Protein AF-A0A366XUX8-F1 (afdb_monomer_lite)

Secondary structure (DSSP, 8-state):
-EEEEEETTEEEEEEEGGGT--S-STT-----TT-EEEETTEEEEEEEEE--SSTT--EEEEEEEE--

Foldseek 3Di:
DKEFEDAPNDTPDIDRCVVLDDPDDPDRDDLAQQDWDDDPNWIWGFHHFDPDPDPPPPYIYTHIDTPD

Structure (mmCIF, N/CA/C/O backbone):
data_AF-A0A366XUX8-F1
#
_entry.id   AF-A0A366XUX8-F1
#
loop_
_atom_site.group_PDB
_atom_site.id
_atom_site.type_symbol
_atom_site.label_atom_id
_atom_site.label_alt_id
_atom_site.label_comp_id
_atom_site.label_asym_id
_atom_site.label_entity_id
_atom_site.label_seq_id
_a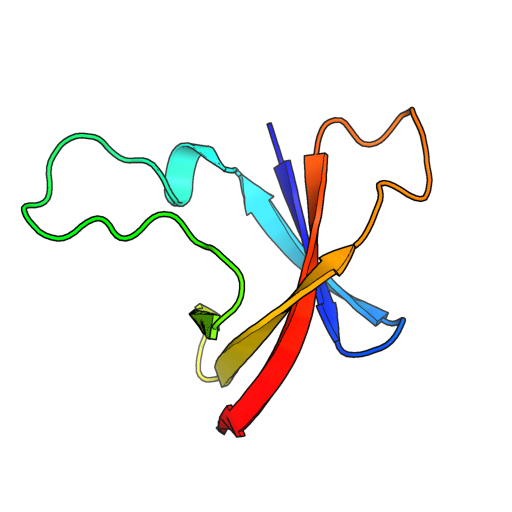tom_site.pdbx_PDB_ins_code
_atom_site.Cartn_x
_atom_site.Cartn_y
_atom_site.Cartn_z
_atom_site.occupancy
_atom_site.B_iso_or_equiv
_atom_site.auth_seq_id
_atom_site.auth_comp_id
_atom_site.auth_asym_id
_atom_site.auth_atom_id
_atom_site.pdbx_PDB_model_num
ATOM 1 N N . MET A 1 1 ? 3.849 3.098 -15.173 1.00 65.69 1 MET A N 1
ATOM 2 C CA . MET A 1 1 ? 4.628 2.280 -14.204 1.00 65.69 1 MET A CA 1
ATOM 3 C C . MET A 1 1 ? 3.649 1.716 -13.180 1.00 65.69 1 MET A C 1
ATOM 5 O O . MET A 1 1 ? 2.759 2.450 -12.772 1.00 65.69 1 MET A O 1
ATOM 9 N N . TYR A 1 2 ? 3.715 0.434 -12.806 1.00 71.56 2 TYR A N 1
ATOM 10 C CA . TYR A 1 2 ? 2.697 -0.175 -11.926 1.00 71.56 2 TYR A CA 1
ATOM 11 C C . TYR A 1 2 ? 3.142 -0.205 -10.453 1.00 71.56 2 TYR A C 1
ATOM 13 O O . TYR A 1 2 ? 4.324 -0.265 -10.146 1.00 71.56 2 TYR A O 1
ATOM 21 N N . LEU A 1 3 ? 2.204 -0.158 -9.514 1.00 76.12 3 LEU A N 1
ATOM 22 C CA . LEU A 1 3 ? 2.430 -0.352 -8.085 1.00 76.12 3 LEU A CA 1
ATOM 23 C C . LEU A 1 3 ? 1.751 -1.634 -7.652 1.00 76.12 3 LEU A C 1
ATOM 25 O O . LEU A 1 3 ? 0.535 -1.780 -7.773 1.00 76.12 3 LEU A O 1
ATOM 29 N N . TYR A 1 4 ? 2.551 -2.560 -7.151 1.00 81.56 4 TYR A N 1
ATOM 30 C CA . TYR A 1 4 ? 2.072 -3.842 -6.669 1.00 81.56 4 TYR A CA 1
ATOM 31 C C . TYR A 1 4 ? 1.873 -3.759 -5.163 1.00 81.56 4 TYR A C 1
ATOM 33 O O . TYR A 1 4 ? 2.760 -3.331 -4.425 1.00 81.56 4 TYR A O 1
ATOM 41 N N . LEU A 1 5 ? 0.692 -4.150 -4.711 1.00 81.81 5 LEU A N 1
ATOM 42 C C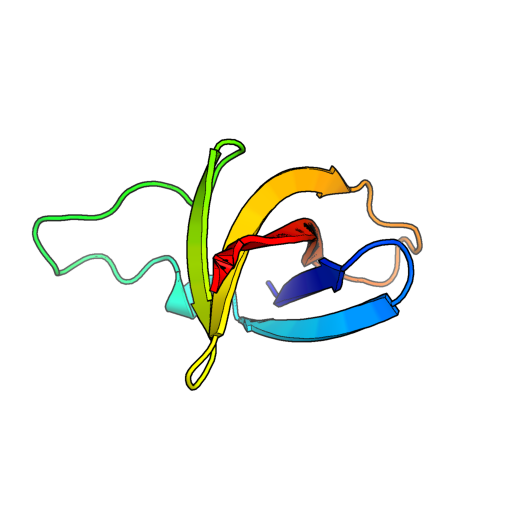A . LEU A 1 5 ? 0.272 -4.016 -3.325 1.00 81.81 5 LEU A CA 1
ATOM 43 C C . LEU A 1 5 ? 0.339 -5.380 -2.660 1.00 81.81 5 LEU A C 1
ATOM 45 O O . LEU A 1 5 ? -0.217 -6.346 -3.187 1.00 81.81 5 LEU A O 1
ATOM 49 N N . TYR A 1 6 ? 1.008 -5.447 -1.515 1.00 84.81 6 TYR A N 1
ATOM 50 C CA . TYR A 1 6 ? 1.221 -6.682 -0.776 1.00 84.81 6 TYR A CA 1
ATOM 51 C C . TYR A 1 6 ? 0.751 -6.543 0.661 1.00 84.81 6 TYR A C 1
ATOM 53 O O . TYR A 1 6 ? 1.099 -5.569 1.314 1.00 84.81 6 TYR A O 1
ATOM 61 N N . VAL A 1 7 ? 0.042 -7.542 1.175 1.00 82.88 7 VAL A N 1
ATOM 62 C CA . VAL A 1 7 ? -0.216 -7.695 2.613 1.00 82.88 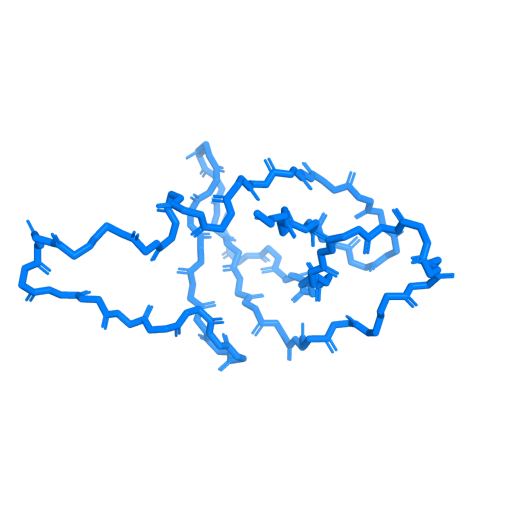7 VAL A CA 1
ATOM 63 C C . VAL A 1 7 ? 0.577 -8.911 3.078 1.00 82.88 7 VAL A C 1
ATOM 65 O O . VAL A 1 7 ? 0.360 -10.029 2.611 1.00 82.88 7 VAL A O 1
ATOM 68 N N . GLY A 1 8 ? 1.575 -8.690 3.937 1.00 82.75 8 GLY A N 1
ATOM 69 C CA . GLY A 1 8 ? 2.592 -9.707 4.211 1.00 82.75 8 GLY A CA 1
ATOM 70 C C . GLY A 1 8 ? 3.333 -10.114 2.928 1.00 82.75 8 GLY A C 1
ATOM 71 O O . GLY A 1 8 ? 3.983 -9.285 2.293 1.00 82.75 8 GLY A O 1
ATOM 72 N N . ASN A 1 9 ? 3.220 -11.387 2.536 1.00 83.50 9 ASN A N 1
ATOM 73 C CA . ASN A 1 9 ? 3.813 -11.920 1.300 1.00 83.50 9 ASN A CA 1
ATOM 74 C C . ASN A 1 9 ? 2.795 -12.113 0.162 1.00 83.50 9 ASN A C 1
ATOM 76 O O . ASN A 1 9 ? 3.176 -12.534 -0.928 1.00 83.50 9 ASN A O 1
ATOM 80 N N . GLU A 1 10 ? 1.517 -11.807 0.391 1.00 83.00 10 GLU A N 1
ATOM 81 C CA . GLU A 1 10 ? 0.457 -12.007 -0.594 1.00 83.00 10 GLU A CA 1
ATOM 82 C C . GLU A 1 10 ? 0.235 -10.740 -1.421 1.00 83.00 10 GLU A C 1
ATOM 84 O O . GLU A 1 10 ? 0.079 -9.650 -0.870 1.00 83.00 10 GLU A O 1
ATOM 89 N N . LYS A 1 11 ? 0.215 -10.876 -2.752 1.00 83.44 11 LYS A N 1
ATOM 90 C CA . LYS A 1 11 ? -0.126 -9.775 -3.657 1.00 83.44 11 LYS A CA 1
ATOM 91 C C . LYS A 1 11 ? -1.641 -9.585 -3.664 1.00 83.44 11 LYS A C 1
ATOM 93 O O . LYS A 1 11 ? -2.360 -10.416 -4.210 1.00 83.44 11 LYS A O 1
ATOM 98 N N . VAL A 1 12 ? -2.098 -8.452 -3.148 1.00 79.25 12 VAL A N 1
ATOM 99 C CA . VAL A 1 12 ? -3.526 -8.121 -3.029 1.00 79.25 12 VAL A CA 1
ATOM 100 C C . VAL A 1 12 ? -4.026 -7.183 -4.128 1.00 79.25 12 VAL A C 1
ATOM 102 O O . VAL A 1 12 ? -5.230 -7.044 -4.319 1.00 79.25 12 VAL A O 1
ATOM 105 N N . GLY A 1 13 ? -3.132 -6.536 -4.886 1.00 77.88 13 GLY A N 1
ATOM 106 C CA . GLY A 1 13 ? -3.562 -5.619 -5.940 1.00 77.88 13 GLY A CA 1
ATOM 107 C C . GLY A 1 13 ? -2.456 -5.083 -6.840 1.00 77.88 13 GLY A C 1
ATOM 108 O O . GLY A 1 13 ? -1.261 -5.265 -6.591 1.00 77.88 13 GLY A O 1
ATOM 109 N N . VAL A 1 14 ? -2.885 -4.416 -7.912 1.00 78.38 14 VAL A N 1
ATOM 110 C CA . VAL A 1 14 ? -2.036 -3.626 -8.809 1.00 78.38 14 VAL A CA 1
ATOM 111 C C . VAL A 1 14 ? -2.738 -2.308 -9.092 1.00 78.38 14 VAL A C 1
ATOM 113 O O . VAL A 1 14 ? -3.895 -2.307 -9.501 1.00 78.38 14 VAL A O 1
ATOM 116 N N . ILE A 1 15 ? -2.036 -1.197 -8.913 1.00 71.94 15 ILE A N 1
ATOM 117 C CA . ILE A 1 15 ? -2.505 0.137 -9.295 1.00 71.94 15 ILE A CA 1
ATOM 118 C C . ILE A 1 15 ? -1.531 0.689 -10.325 1.00 71.94 15 ILE A C 1
ATOM 120 O O . ILE A 1 15 ? -0.326 0.584 -10.137 1.00 71.94 15 ILE A O 1
ATOM 124 N N . ASN A 1 16 ? -2.005 1.284 -11.420 1.00 68.62 16 ASN A N 1
ATOM 125 C CA . ASN A 1 16 ? -1.093 2.080 -12.244 1.00 68.62 16 ASN A CA 1
ATOM 126 C C . ASN A 1 16 ? -0.712 3.342 -11.444 1.00 68.62 16 ASN A C 1
ATOM 128 O O . ASN A 1 16 ? -1.595 4.052 -10.972 1.00 68.62 16 ASN A O 1
ATOM 132 N N . GLN A 1 17 ? 0.587 3.597 -11.266 1.00 60.84 17 GLN A N 1
ATOM 133 C CA . GLN A 1 17 ? 1.117 4.744 -10.526 1.00 60.84 17 GLN A CA 1
ATOM 134 C C . GLN A 1 17 ? 0.554 6.083 -11.021 1.00 60.84 17 GLN A C 1
ATOM 136 O O . GLN A 1 17 ? 0.401 6.998 -10.217 1.00 60.84 17 GLN A O 1
ATOM 141 N N . ASP A 1 18 ? 0.159 6.172 -12.291 1.00 59.72 18 ASP A N 1
ATOM 142 C CA . ASP A 1 18 ? -0.502 7.350 -12.863 1.00 59.72 18 ASP A CA 1
ATOM 143 C C . ASP A 1 18 ? -1.856 7.655 -12.175 1.00 59.72 18 ASP A C 1
ATOM 145 O O . ASP A 1 18 ? -2.303 8.795 -12.145 1.00 59.72 18 ASP A O 1
ATOM 149 N N . TYR A 1 19 ? -2.513 6.666 -11.549 1.00 56.09 19 TYR A N 1
ATOM 150 C CA . TYR A 1 19 ? -3.711 6.891 -10.720 1.00 56.09 19 TYR A CA 1
ATOM 151 C C . TYR A 1 19 ? -3.397 7.421 -9.317 1.00 56.09 19 TYR A C 1
ATOM 153 O O . TYR A 1 19 ? -4.300 7.931 -8.658 1.00 56.09 19 TYR A O 1
ATOM 161 N N . LEU A 1 20 ? -2.148 7.316 -8.853 1.00 56.62 20 LEU A N 1
ATOM 162 C CA . LEU A 1 20 ? -1.694 7.970 -7.619 1.00 56.62 20 LEU A CA 1
ATOM 163 C C . LEU A 1 20 ? -1.148 9.380 -7.873 1.00 56.62 20 LEU A C 1
ATOM 165 O O . LEU A 1 20 ? -0.947 10.135 -6.926 1.00 56.62 20 LEU A O 1
ATOM 169 N N . LEU A 1 21 ? -0.910 9.726 -9.138 1.00 51.72 21 LEU A N 1
ATOM 170 C CA . LEU A 1 21 ? -0.355 10.995 -9.586 1.00 51.72 21 LEU A CA 1
ATOM 171 C C . LEU A 1 21 ? -1.246 11.557 -10.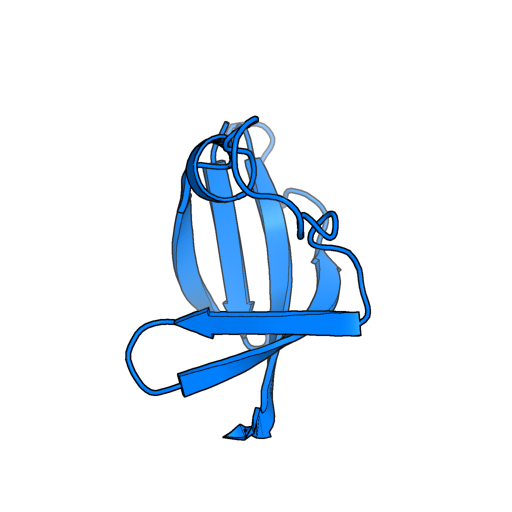696 1.00 51.72 21 LEU A C 1
ATOM 173 O O . LEU A 1 21 ? -0.912 11.476 -11.873 1.00 51.72 21 LEU A O 1
ATOM 177 N N . LYS A 1 22 ? -2.391 12.136 -10.338 1.00 45.84 22 LYS A N 1
ATOM 178 C CA . LYS A 1 22 ? -3.043 13.086 -11.244 1.00 45.84 22 LYS A CA 1
ATOM 179 C C . LYS A 1 22 ? -2.618 14.474 -10.812 1.00 45.84 22 LYS A C 1
ATOM 181 O O . LYS A 1 22 ? -3.059 14.907 -9.776 1.00 45.84 22 LYS A O 1
ATOM 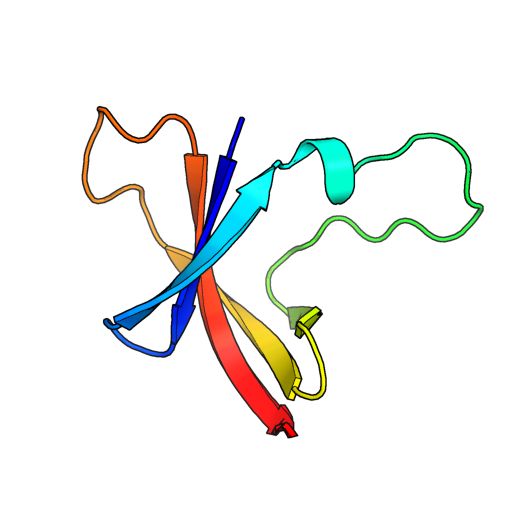186 N N . GLU A 1 23 ? -1.778 15.187 -11.540 1.00 45.59 23 GLU A N 1
ATOM 187 C CA . GLU A 1 23 ? -1.641 16.634 -11.318 1.00 45.59 23 GLU A CA 1
ATOM 188 C C . GLU A 1 23 ? -2.986 17.310 -11.661 1.00 45.59 23 GLU A C 1
ATOM 190 O O . GLU A 1 23 ? -3.221 17.532 -12.836 1.00 45.59 23 GLU A O 1
ATOM 195 N N . ASP A 1 24 ? -3.913 17.484 -10.698 1.00 46.25 24 ASP A N 1
ATOM 196 C CA . ASP A 1 24 ? -5.004 18.507 -10.678 1.00 46.25 24 ASP A CA 1
ATOM 197 C C . ASP A 1 24 ? -6.093 18.259 -9.594 1.00 46.25 24 ASP A C 1
ATOM 199 O O . ASP A 1 24 ? -7.300 18.256 -9.828 1.00 46.25 24 ASP A O 1
ATOM 203 N N . ALA A 1 25 ? -5.683 18.043 -8.351 1.00 41.91 25 ALA A N 1
ATOM 204 C CA . ALA A 1 25 ? -6.535 18.059 -7.163 1.00 41.91 25 ALA A CA 1
ATOM 205 C C . ALA A 1 25 ? -5.673 18.570 -6.003 1.00 41.91 25 ALA A C 1
ATOM 207 O O . ALA A 1 25 ? -4.577 18.076 -5.770 1.00 41.91 25 ALA A O 1
ATOM 208 N N . GLU A 1 26 ? -6.119 19.593 -5.291 1.00 42.62 26 GLU A N 1
ATOM 209 C CA . GLU A 1 26 ? -5.338 20.353 -4.302 1.00 42.62 26 GLU A CA 1
ATOM 210 C C . GLU A 1 26 ? -5.007 19.575 -2.997 1.00 42.62 26 GLU A C 1
ATOM 212 O O . GLU A 1 26 ? -5.145 20.093 -1.893 1.00 42.62 26 GLU A O 1
ATOM 217 N N . GLY A 1 27 ? -4.556 18.318 -3.078 1.00 39.38 27 GLY A N 1
ATOM 218 C CA . GLY A 1 27 ? -4.320 17.459 -1.913 1.00 39.38 27 GLY A CA 1
ATOM 219 C C . GLY A 1 27 ? -3.472 16.206 -2.156 1.00 39.38 27 GLY A C 1
ATOM 220 O O . GLY A 1 27 ? -3.727 15.181 -1.526 1.00 39.38 27 GLY A O 1
ATOM 221 N N . PHE A 1 28 ? -2.475 16.237 -3.048 1.00 41.47 28 PHE A N 1
ATOM 222 C CA . PHE A 1 28 ? -1.619 15.062 -3.278 1.00 41.47 28 PHE A CA 1
ATOM 223 C C . PHE A 1 28 ? -0.541 14.892 -2.211 1.00 41.47 28 PHE A C 1
ATOM 225 O O . PHE A 1 28 ? 0.446 15.625 -2.167 1.00 41.47 28 PHE A O 1
ATOM 232 N N . GLN A 1 29 ? -0.685 13.848 -1.397 1.00 47.41 29 GLN A N 1
ATOM 233 C CA . GLN A 1 29 ? 0.441 13.234 -0.702 1.00 47.41 29 GLN A CA 1
ATOM 234 C C . GLN A 1 29 ? 1.026 12.127 -1.580 1.00 47.41 29 GLN A C 1
ATOM 236 O O . GLN A 1 29 ? 0.328 11.190 -1.963 1.00 47.41 29 GLN A O 1
ATOM 241 N N . SER A 1 30 ? 2.328 12.219 -1.864 1.00 55.88 30 SER A N 1
ATOM 242 C CA . SER A 1 30 ? 3.123 11.089 -2.352 1.00 55.88 30 SER A CA 1
ATOM 243 C C . SER A 1 30 ? 2.845 9.876 -1.463 1.00 55.88 30 SER A C 1
ATOM 245 O O . SER A 1 30 ? 2.995 9.970 -0.243 1.00 55.88 30 SER A O 1
ATOM 247 N N . VAL A 1 31 ? 2.400 8.761 -2.053 1.00 61.94 31 VAL A N 1
ATOM 248 C CA . VAL A 1 31 ? 2.152 7.519 -1.311 1.00 61.94 31 VAL A CA 1
ATOM 249 C C . VAL A 1 31 ? 3.498 6.975 -0.844 1.00 61.94 31 VAL A C 1
ATOM 251 O O . VAL A 1 31 ? 4.239 6.324 -1.583 1.00 61.94 31 VAL A O 1
ATOM 254 N N . GLY A 1 32 ? 3.835 7.335 0.388 1.00 68.12 32 GLY A N 1
ATOM 255 C CA . GLY A 1 32 ? 5.050 6.966 1.086 1.00 68.12 32 GLY A CA 1
ATOM 256 C C . GLY A 1 32 ? 4.747 6.025 2.241 1.00 68.12 32 GLY A C 1
ATOM 257 O O . GLY A 1 32 ? 3.600 5.677 2.522 1.00 68.12 32 GLY A O 1
ATOM 258 N N . VAL A 1 33 ? 5.800 5.609 2.937 1.00 77.25 33 VAL A N 1
ATOM 259 C CA . VAL A 1 33 ? 5.644 4.881 4.197 1.00 77.25 33 VAL A CA 1
ATOM 260 C C . VAL A 1 33 ? 4.829 5.733 5.172 1.00 77.25 33 VAL A C 1
ATOM 262 O O . VAL A 1 33 ? 5.116 6.911 5.366 1.00 77.25 33 VAL A O 1
ATOM 265 N N . GLY A 1 34 ? 3.803 5.136 5.769 1.00 77.44 34 GLY A N 1
ATOM 266 C CA . GLY A 1 34 ? 2.851 5.793 6.656 1.00 77.44 34 GLY A CA 1
ATOM 267 C C . GLY A 1 34 ? 1.580 6.301 5.972 1.00 77.44 34 GLY A C 1
ATOM 268 O O . GLY A 1 34 ? 0.620 6.587 6.685 1.00 77.44 34 GLY A O 1
ATOM 269 N N . SER A 1 35 ? 1.531 6.370 4.636 1.00 80.50 35 SER A N 1
ATOM 270 C CA . SER A 1 35 ? 0.315 6.749 3.908 1.00 80.50 35 SER A CA 1
ATOM 271 C C . SER A 1 35 ? -0.792 5.712 4.099 1.00 80.50 35 SER A C 1
ATOM 273 O O . SER A 1 35 ? -0.525 4.512 4.171 1.00 80.50 35 SER A O 1
ATOM 275 N N . VAL A 1 36 ? -2.041 6.176 4.149 1.00 81.44 36 VAL A N 1
ATOM 276 C CA . VAL A 1 36 ? -3.220 5.305 4.131 1.00 81.44 36 VAL A CA 1
ATOM 277 C C . VAL A 1 36 ? -3.777 5.268 2.714 1.00 81.44 36 VAL A C 1
ATOM 279 O O . VAL A 1 36 ? -4.044 6.308 2.118 1.00 81.44 36 VAL A O 1
ATOM 282 N N . ILE A 1 37 ? -3.944 4.066 2.177 1.00 77.44 37 ILE A N 1
ATOM 283 C CA . ILE A 1 37 ? -4.548 3.802 0.876 1.00 77.44 37 ILE A CA 1
ATOM 284 C C . ILE A 1 37 ? -5.879 3.102 1.129 1.00 77.44 37 ILE A C 1
ATOM 286 O O . ILE A 1 37 ? -5.945 2.136 1.888 1.00 77.44 37 ILE A O 1
ATOM 290 N N . THR A 1 38 ? -6.939 3.579 0.487 1.00 78.44 38 THR A N 1
ATOM 291 C CA . THR A 1 38 ? -8.235 2.892 0.491 1.00 78.44 38 THR A CA 1
ATOM 292 C C . THR A 1 38 ? -8.358 2.091 -0.797 1.00 78.44 38 THR A C 1
ATOM 294 O O . THR A 1 38 ? -8.215 2.654 -1.881 1.00 78.44 38 THR A O 1
ATOM 297 N N . LEU A 1 39 ? -8.587 0.783 -0.680 1.00 75.00 39 LEU A N 1
ATOM 298 C CA . LEU A 1 39 ? -8.811 -0.114 -1.813 1.00 75.00 39 LEU A CA 1
ATOM 299 C C . LEU A 1 39 ? -10.155 -0.800 -1.610 1.00 75.00 39 LEU A C 1
ATOM 301 O O . LEU A 1 39 ? -10.320 -1.563 -0.658 1.00 75.00 39 LEU A O 1
ATOM 305 N N . ASN A 1 40 ? -11.100 -0.550 -2.517 1.00 74.69 40 ASN A N 1
ATOM 306 C CA . ASN A 1 40 ? -12.496 -0.953 -2.344 1.00 74.69 40 ASN A CA 1
ATOM 307 C C . ASN A 1 40 ? -13.035 -0.427 -0.997 1.00 74.69 40 ASN A C 1
ATOM 309 O O . ASN A 1 40 ? -12.979 0.778 -0.756 1.00 74.69 40 ASN A O 1
ATOM 313 N N . ASP A 1 41 ? -13.485 -1.322 -0.117 1.00 81.38 41 ASP A N 1
ATOM 314 C CA . ASP A 1 41 ? -14.028 -1.005 1.209 1.00 81.38 41 ASP A CA 1
ATOM 315 C C . ASP A 1 41 ? -13.004 -1.145 2.350 1.00 81.38 41 ASP A C 1
ATOM 317 O O . ASP A 1 41 ? -13.342 -0.948 3.518 1.00 81.38 41 ASP A O 1
ATOM 321 N N . TYR A 1 42 ? -11.751 -1.474 2.025 1.00 80.00 42 TYR A N 1
ATOM 322 C CA . TYR A 1 42 ? -10.693 -1.728 3.000 1.00 80.00 42 TYR A CA 1
ATOM 323 C C . TYR A 1 42 ? -9.679 -0.590 3.050 1.00 80.00 42 TYR A C 1
ATOM 325 O O . TYR A 1 42 ? -9.358 0.040 2.035 1.00 80.00 42 TYR A O 1
ATOM 333 N N . GLN A 1 43 ? -9.135 -0.346 4.243 1.00 83.25 43 GLN A N 1
ATOM 334 C CA . GLN A 1 43 ? -8.081 0.644 4.447 1.00 83.25 43 GLN A CA 1
ATOM 335 C C . GLN A 1 43 ? -6.766 -0.028 4.804 1.00 83.25 43 GLN A C 1
ATOM 337 O O . GLN A 1 43 ? -6.694 -0.884 5.687 1.00 83.25 43 GLN A O 1
ATOM 342 N N . TYR A 1 44 ? -5.709 0.429 4.145 1.00 84.94 44 TYR A N 1
ATOM 343 C CA . TYR A 1 44 ? -4.370 -0.107 4.287 1.00 84.94 44 TYR A CA 1
ATOM 344 C C . TYR A 1 44 ? -3.383 0.992 4.631 1.00 84.94 44 TYR A C 1
ATOM 346 O O . TYR A 1 44 ? -3.351 2.031 3.978 1.00 84.94 44 TYR A O 1
ATOM 354 N N . LYS A 1 45 ? -2.520 0.744 5.609 1.00 86.88 45 LYS A N 1
ATOM 355 C CA . LYS A 1 45 ? -1.369 1.592 5.895 1.00 86.88 45 LYS A CA 1
ATOM 356 C C . LYS A 1 45 ? -0.145 1.055 5.166 1.00 86.88 45 LYS A C 1
ATOM 358 O O . LYS A 1 45 ? 0.178 -0.124 5.281 1.00 86.88 45 LYS A O 1
ATOM 363 N N . VAL A 1 46 ? 0.563 1.921 4.449 1.00 86.38 46 VAL A N 1
ATOM 364 C CA . VAL A 1 46 ? 1.845 1.575 3.830 1.00 86.38 46 VAL A CA 1
ATOM 365 C C . VAL A 1 46 ? 2.893 1.444 4.929 1.00 86.38 46 VAL A C 1
ATOM 367 O O . VAL A 1 46 ? 3.260 2.427 5.569 1.00 86.38 46 VAL A O 1
ATOM 370 N N . LEU A 1 47 ? 3.386 0.233 5.153 1.00 85.44 47 LEU A N 1
ATOM 371 C CA . LEU A 1 47 ? 4.426 -0.046 6.139 1.00 85.44 47 LEU A CA 1
ATOM 372 C C . LEU A 1 47 ? 5.828 0.178 5.582 1.00 85.44 47 LEU A C 1
ATOM 374 O O . LEU A 1 47 ? 6.706 0.676 6.281 1.00 85.44 47 LEU A O 1
ATOM 378 N N . ALA A 1 48 ? 6.051 -0.221 4.334 1.00 83.44 48 ALA A N 1
ATOM 379 C CA . ALA A 1 48 ? 7.360 -0.163 3.706 1.00 83.44 48 ALA A CA 1
ATOM 380 C C . ALA A 1 48 ? 7.238 -0.170 2.184 1.00 83.44 48 ALA A C 1
ATOM 382 O O . ALA A 1 48 ? 6.271 -0.673 1.611 1.00 83.44 48 ALA A O 1
ATOM 383 N N . LEU A 1 49 ? 8.276 0.339 1.529 1.00 78.31 49 LEU A N 1
ATOM 384 C CA . LEU A 1 49 ? 8.523 0.052 0.124 1.00 78.31 49 LEU A CA 1
ATOM 385 C C . LEU A 1 49 ? 9.245 -1.294 0.064 1.00 78.31 49 LEU A C 1
ATOM 387 O O . LEU A 1 49 ? 10.362 -1.417 0.567 1.00 78.31 49 LEU A O 1
ATOM 391 N N . LYS A 1 50 ? 8.610 -2.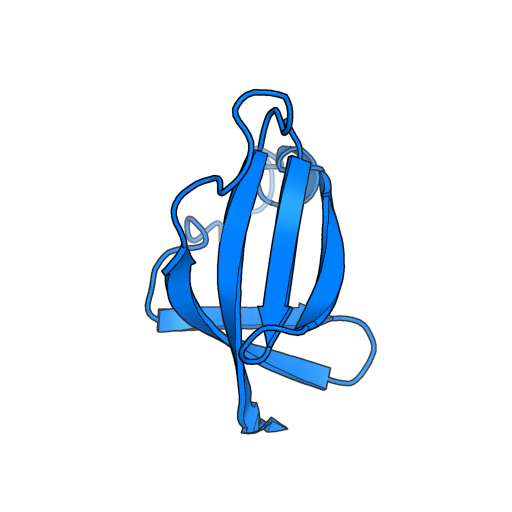309 -0.516 1.00 71.81 50 LYS A N 1
ATOM 392 C CA . LYS A 1 50 ? 9.250 -3.600 -0.751 1.00 71.81 50 LYS A CA 1
ATOM 393 C C . LYS A 1 50 ? 10.115 -3.482 -2.021 1.00 71.81 50 LYS A C 1
ATOM 395 O O . LYS A 1 50 ? 9.669 -2.891 -3.011 1.00 71.81 50 LYS A O 1
ATOM 400 N N . PRO A 1 51 ? 11.358 -3.992 -2.019 1.00 67.31 51 PRO A N 1
ATOM 401 C CA . PRO A 1 51 ? 12.151 -4.065 -3.240 1.00 67.31 51 PRO A CA 1
ATOM 402 C C . PRO A 1 51 ? 11.425 -4.911 -4.298 1.00 67.31 51 PRO A C 1
ATOM 404 O O . PRO A 1 51 ? 10.656 -5.820 -3.969 1.00 67.31 51 PRO A O 1
ATOM 407 N N . ALA A 1 52 ? 11.641 -4.588 -5.574 1.00 66.19 52 ALA A N 1
ATOM 408 C CA . ALA A 1 52 ? 11.147 -5.408 -6.671 1.00 66.19 52 ALA A CA 1
ATOM 409 C C . ALA A 1 52 ? 11.833 -6.780 -6.597 1.00 66.19 52 ALA A C 1
ATOM 411 O O . ALA A 1 52 ? 13.037 -6.880 -6.799 1.00 66.19 52 ALA A O 1
ATOM 412 N N . GLU A 1 53 ? 11.081 -7.835 -6.270 1.00 64.12 53 GLU A N 1
ATOM 413 C CA . GLU A 1 53 ? 11.611 -9.209 -6.211 1.00 64.12 53 GLU A CA 1
ATOM 414 C C . GLU A 1 53 ? 11.911 -9.781 -7.606 1.00 64.12 53 GLU A C 1
ATOM 416 O O . GLU A 1 53 ? 12.482 -10.860 -7.720 1.00 64.12 53 GLU A O 1
ATOM 421 N N . ASN A 1 54 ? 11.529 -9.069 -8.670 1.00 60.28 54 ASN A N 1
ATOM 422 C CA . ASN A 1 54 ? 11.739 -9.486 -10.046 1.00 60.28 54 ASN A CA 1
ATOM 423 C C . ASN A 1 54 ? 12.055 -8.256 -10.909 1.00 60.28 54 ASN A C 1
ATOM 425 O O . ASN A 1 54 ? 11.238 -7.338 -10.980 1.00 60.28 54 ASN A O 1
ATOM 429 N N . GLU A 1 55 ? 13.210 -8.246 -11.579 1.00 53.94 55 GLU A N 1
ATOM 430 C CA . GLU A 1 55 ? 13.665 -7.138 -12.442 1.00 53.94 55 GLU A CA 1
ATOM 431 C C . GLU A 1 55 ? 12.725 -6.872 -13.634 1.00 53.94 55 GLU A C 1
ATOM 433 O O . GLU A 1 55 ? 12.767 -5.803 -14.231 1.00 53.94 55 GLU A O 1
ATOM 438 N N . GLN A 1 56 ? 11.834 -7.817 -13.958 1.00 55.72 56 GLN A N 1
ATOM 439 C CA . GLN A 1 56 ? 10.810 -7.669 -15.001 1.00 55.72 56 GLN A CA 1
ATOM 440 C C . GLN A 1 56 ? 9.550 -6.921 -14.544 1.00 55.72 56 GLN A C 1
ATOM 442 O O . GLN A 1 56 ? 8.698 -6.586 -15.367 1.00 55.72 56 GLN A O 1
ATOM 447 N N . LEU A 1 57 ? 9.383 -6.680 -13.241 1.00 56.50 57 LEU A N 1
ATOM 448 C CA . LEU A 1 57 ? 8.259 -5.902 -12.737 1.00 56.50 57 LEU A CA 1
ATOM 449 C C . LEU A 1 57 ? 8.640 -4.425 -12.810 1.00 56.50 57 LEU A C 1
ATOM 451 O O . LEU A 1 57 ? 9.330 -3.912 -11.935 1.00 56.50 57 LEU A O 1
ATOM 455 N N . GLU A 1 58 ? 8.165 -3.735 -13.848 1.00 57.28 58 GLU A N 1
ATOM 456 C CA . GLU A 1 58 ? 8.293 -2.279 -14.023 1.00 57.28 58 GLU A CA 1
ATOM 457 C C . GLU A 1 58 ? 7.438 -1.509 -12.995 1.00 57.28 58 GLU A C 1
ATOM 459 O O . GLU A 1 58 ? 6.481 -0.795 -13.327 1.00 57.28 58 GLU A O 1
ATOM 464 N N . GLY A 1 59 ? 7.727 -1.710 -11.709 1.00 63.91 59 GLY A N 1
ATOM 465 C CA . GLY A 1 59 ? 6.906 -1.214 -10.624 1.00 63.91 59 GLY A CA 1
ATOM 466 C C . GLY A 1 59 ? 7.560 -1.217 -9.250 1.00 63.91 59 GLY A C 1
ATOM 467 O O . GLY A 1 59 ? 8.552 -1.900 -9.014 1.00 63.91 59 GLY A O 1
ATOM 468 N N . ARG A 1 60 ? 6.992 -0.440 -8.319 1.00 73.31 60 ARG A N 1
ATOM 469 C CA . ARG A 1 60 ? 7.389 -0.484 -6.897 1.00 73.31 60 ARG A CA 1
ATOM 470 C C . ARG A 1 60 ? 6.414 -1.379 -6.144 1.00 73.31 60 ARG A C 1
ATOM 472 O O . ARG A 1 60 ? 5.209 -1.346 -6.397 1.00 73.31 60 ARG A O 1
ATOM 479 N N . ASN A 1 61 ? 6.934 -2.149 -5.198 1.00 79.06 61 ASN A N 1
ATOM 480 C CA . ASN A 1 61 ? 6.110 -2.980 -4.335 1.00 79.06 61 ASN A CA 1
ATOM 481 C C . ASN A 1 61 ? 5.830 -2.208 -3.038 1.00 79.06 61 ASN A C 1
ATOM 483 O O . ASN A 1 61 ? 6.745 -1.642 -2.441 1.00 79.06 61 ASN A O 1
ATOM 487 N N . LEU A 1 62 ? 4.576 -2.163 -2.594 1.00 82.94 62 LEU A N 1
ATOM 488 C CA . LEU A 1 62 ? 4.184 -1.575 -1.312 1.00 82.94 62 LEU A CA 1
ATOM 489 C C . LEU A 1 62 ? 3.788 -2.689 -0.355 1.00 82.94 62 LEU A C 1
ATOM 491 O O . LEU A 1 62 ? 2.924 -3.501 -0.684 1.00 82.94 62 LEU A O 1
ATOM 495 N N . LEU A 1 63 ? 4.403 -2.707 0.826 1.00 86.44 63 LEU A N 1
ATOM 496 C CA . LEU A 1 63 ? 3.945 -3.531 1.933 1.00 86.44 63 LEU A CA 1
ATOM 497 C C . LEU A 1 63 ? 2.859 -2.774 2.690 1.00 86.44 63 LEU A C 1
ATOM 499 O O . LEU A 1 63 ? 3.067 -1.638 3.119 1.00 86.44 63 LEU A O 1
ATOM 503 N N . LEU A 1 64 ? 1.722 -3.424 2.854 1.00 87.75 64 LEU A N 1
ATOM 504 C CA . LEU A 1 64 ? 0.507 -2.895 3.429 1.00 87.75 64 LEU A CA 1
ATOM 505 C C . LEU A 1 64 ? 0.132 -3.668 4.693 1.00 87.75 64 LEU A C 1
ATOM 507 O O . LEU A 1 64 ? 0.303 -4.884 4.776 1.00 87.75 64 LEU A O 1
ATOM 511 N N . GLU A 1 65 ? -0.447 -2.950 5.644 1.00 88.81 65 GLU A N 1
ATOM 512 C CA . GLU A 1 65 ? -1.138 -3.493 6.810 1.00 88.81 65 GLU A CA 1
ATOM 513 C C . GLU A 1 65 ? -2.593 -3.048 6.759 1.00 88.81 65 GLU A C 1
ATOM 515 O O . GLU A 1 65 ? -2.868 -1.853 6.638 1.00 88.81 65 GLU A O 1
ATOM 520 N N . GLN A 1 66 ? -3.527 -3.996 6.818 1.00 87.44 66 GLN A N 1
ATOM 521 C CA . GLN A 1 66 ? -4.945 -3.662 6.869 1.00 87.44 66 GLN A CA 1
ATOM 522 C C . GLN A 1 66 ? -5.283 -3.080 8.242 1.00 87.44 66 GLN A C 1
ATOM 524 O O . GLN A 1 66 ? -5.009 -3.696 9.269 1.00 87.44 66 GLN A O 1
ATOM 529 N N . ILE A 1 67 ? -5.899 -1.901 8.243 1.00 89.38 67 ILE A N 1
ATOM 530 C CA . ILE A 1 67 ? -6.282 -1.175 9.461 1.00 89.38 67 ILE A CA 1
ATOM 531 C C . ILE A 1 67 ? -7.801 -1.031 9.618 1.00 89.38 67 ILE A C 1
ATOM 533 O O . ILE A 1 67 ? -8.259 -0.625 10.687 1.00 89.38 67 ILE A O 1
ATOM 537 N N . LYS A 1 68 ? -8.580 -1.358 8.579 1.00 80.62 68 LYS A N 1
ATOM 538 C CA . LYS A 1 68 ? -10.044 -1.446 8.612 1.00 80.62 68 LYS A CA 1
ATOM 539 C C . LYS A 1 68 ? -10.553 -2.311 7.466 1.00 80.62 68 LYS A C 1
ATOM 541 O O . LYS A 1 68 ? -10.003 -2.176 6.350 1.00 80.62 68 LYS A O 1
#

Radius of gyration: 11.84 Å; chains: 1; bounding box: 28×32×24 Å

Organism: NCBI:txid273032

Sequence (68 aa):
MYLYLYVGNEKVGVINQDYLLKEDAEGFQSVGVGSVITLNDYQYKVLALKPAENEQLEGRNLLLEQIK

pLDDT: mean 70.88, std 14.08, range [39.38, 89.38]